Protein AF-A0A349HL59-F1 (afdb_monomer_lite)

Foldseek 3Di:
DPPDDDPVVVVVPDDPDDDPDDPVPDDQDPPPPRDDFDDALVVCVVVVHPDRDDDGPPDPDPVDDPPNPD

Radius of gyration: 18.09 Å; chains: 1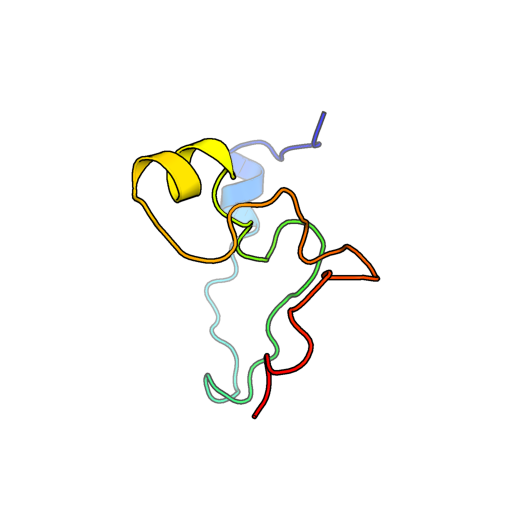; bounding box: 47×25×35 Å

Sequence (70 aa):
MADLPKADELFKSINYTPPSTGWMDTPVDTSPGNWCYPAKAEKLEYLGMPNPREWNPADVDWKLPENWQE

Secondary structure (DSSP, 8-state):
---PPPHHHHHHT---PPPSS-TTTSPP--STTSSPPPPPHHHHHHTT-SS-----TT-S-----TTTT-

pLDDT: mean 88.08, std 7.46, range [45.66, 97.31]

Structure (mmCIF, N/CA/C/O backbone):
data_AF-A0A349HL59-F1
#
_entry.id   AF-A0A349HL59-F1
#
loop_
_atom_site.group_PDB
_atom_site.id
_atom_site.type_symbol
_atom_site.label_atom_id
_atom_site.label_alt_id
_atom_site.label_comp_id
_atom_site.label_asym_id
_atom_site.label_entity_id
_atom_site.label_seq_id
_atom_site.pdbx_PDB_ins_code
_atom_site.Cartn_x
_atom_site.Cartn_y
_atom_site.Cartn_z
_atom_site.occupancy
_atom_site.B_iso_or_equiv
_atom_site.auth_seq_id
_atom_site.auth_comp_id
_atom_site.auth_asym_id
_atom_site.auth_atom_id
_atom_site.pdbx_PDB_model_num
ATOM 1 N N . MET A 1 1 ? 13.662 -4.962 14.907 1.00 45.66 1 MET A N 1
ATOM 2 C CA . MET A 1 1 ? 14.121 -3.735 14.222 1.00 45.66 1 MET A CA 1
ATOM 3 C C . MET A 1 1 ? 14.478 -4.147 12.812 1.00 45.66 1 MET A C 1
ATOM 5 O O . MET A 1 1 ? 15.166 -5.150 12.682 1.00 45.66 1 MET A O 1
ATOM 9 N N . ALA A 1 2 ? 13.931 -3.488 11.791 1.00 60.28 2 ALA A N 1
ATOM 10 C CA . ALA A 1 2 ? 14.310 -3.780 10.412 1.00 60.28 2 ALA A CA 1
ATOM 11 C C . ALA A 1 2 ? 15.778 -3.376 10.212 1.00 60.28 2 ALA A C 1
ATOM 13 O O . ALA A 1 2 ? 16.174 -2.297 10.656 1.00 60.28 2 ALA A O 1
ATOM 14 N N . ASP A 1 3 ? 16.573 -4.255 9.609 1.00 78.19 3 ASP A N 1
ATOM 15 C CA . ASP A 1 3 ? 17.986 -4.013 9.316 1.00 78.19 3 ASP A CA 1
ATOM 16 C C . ASP A 1 3 ? 18.068 -3.088 8.092 1.00 78.19 3 ASP A C 1
ATOM 18 O O . ASP A 1 3 ? 18.070 -3.526 6.942 1.00 78.19 3 ASP A O 1
ATOM 22 N N . LEU A 1 4 ? 17.950 -1.782 8.341 1.00 81.12 4 LEU A N 1
ATOM 23 C CA . LEU A 1 4 ? 17.928 -0.765 7.294 1.00 81.12 4 LEU A CA 1
ATOM 24 C C . LEU A 1 4 ? 19.370 -0.477 6.845 1.00 81.12 4 LEU A C 1
ATOM 26 O O . LEU A 1 4 ? 20.199 -0.129 7.691 1.00 81.12 4 LEU A O 1
ATOM 30 N N . PRO A 1 5 ? 19.683 -0.573 5.539 1.00 86.81 5 PRO A N 1
ATOM 31 C CA . PRO A 1 5 ? 21.016 -0.261 5.033 1.00 86.81 5 PRO A CA 1
ATOM 32 C C . PRO A 1 5 ? 21.381 1.202 5.308 1.00 86.81 5 PRO A C 1
ATOM 34 O O . PRO A 1 5 ? 20.513 2.081 5.388 1.00 86.81 5 PRO A O 1
ATOM 37 N N . LYS A 1 6 ? 22.682 1.490 5.422 1.00 91.94 6 LYS A N 1
ATOM 38 C CA . LYS A 1 6 ? 23.152 2.878 5.554 1.00 91.94 6 LYS A CA 1
ATOM 39 C C . LYS A 1 6 ? 22.845 3.661 4.274 1.00 91.94 6 LYS A C 1
ATOM 41 O O . LYS A 1 6 ? 22.784 3.089 3.189 1.00 91.94 6 LYS A O 1
ATOM 46 N N . ALA A 1 7 ? 22.715 4.985 4.385 1.00 91.62 7 ALA A N 1
ATOM 47 C CA . ALA A 1 7 ? 22.341 5.849 3.259 1.00 91.62 7 ALA A CA 1
ATOM 48 C C . ALA A 1 7 ? 23.222 5.642 2.007 1.00 91.62 7 ALA A C 1
ATOM 50 O O . ALA A 1 7 ? 22.698 5.511 0.903 1.00 91.62 7 ALA A O 1
ATOM 51 N N . ASP A 1 8 ? 24.543 5.532 2.180 1.00 92.88 8 ASP A N 1
ATOM 52 C CA . ASP A 1 8 ? 25.485 5.290 1.076 1.00 92.88 8 ASP A CA 1
ATOM 53 C C . ASP A 1 8 ? 25.333 3.906 0.427 1.00 92.88 8 ASP A C 1
ATOM 55 O O . ASP A 1 8 ? 25.587 3.747 -0.767 1.00 92.88 8 ASP A O 1
ATOM 59 N N . GLU A 1 9 ? 24.952 2.890 1.201 1.00 91.00 9 GLU A N 1
ATOM 60 C CA . GLU A 1 9 ? 24.741 1.524 0.706 1.00 91.00 9 GLU A CA 1
ATOM 61 C C . GLU A 1 9 ? 23.438 1.441 -0.087 1.00 91.00 9 GLU A C 1
ATOM 63 O O . GLU A 1 9 ? 23.419 0.868 -1.176 1.00 91.00 9 GLU A O 1
ATOM 68 N N . LEU A 1 10 ? 22.382 2.090 0.414 1.00 90.75 10 LEU A N 1
ATOM 69 C CA . LEU A 1 10 ? 21.104 2.208 -0.282 1.00 90.75 10 LEU A CA 1
ATOM 70 C C . LEU A 1 10 ? 21.256 2.956 -1.610 1.00 90.75 10 LEU A C 1
ATOM 72 O O . LEU A 1 10 ? 20.710 2.534 -2.621 1.00 90.75 10 LEU A O 1
ATOM 76 N N . PHE A 1 11 ? 22.023 4.049 -1.635 1.00 91.12 11 PHE A N 1
ATOM 77 C CA . PHE A 1 11 ? 22.233 4.808 -2.868 1.00 91.12 11 PHE A CA 1
ATOM 78 C C . PHE A 1 11 ? 22.946 3.980 -3.950 1.00 91.12 11 PHE A C 1
ATOM 80 O O . PHE A 1 11 ? 22.612 4.075 -5.131 1.00 91.12 11 PHE A O 1
ATOM 87 N N . LYS A 1 12 ? 23.906 3.135 -3.553 1.00 92.25 12 LYS A N 1
ATOM 88 C CA . LYS A 1 12 ? 24.664 2.276 -4.477 1.00 92.25 12 LYS A CA 1
ATOM 89 C C . LYS A 1 12 ? 23.865 1.083 -5.006 1.00 92.25 12 LYS A C 1
ATOM 91 O O . LYS A 1 12 ? 24.245 0.544 -6.042 1.00 92.25 12 LYS A O 1
ATOM 96 N N . SER A 1 13 ? 22.804 0.654 -4.321 1.00 89.50 13 SER A N 1
ATOM 97 C CA . SER A 1 13 ? 21.989 -0.494 -4.743 1.00 89.50 13 SER A CA 1
ATOM 98 C C . SER A 1 13 ? 20.897 -0.140 -5.760 1.00 89.50 13 SER A C 1
ATOM 100 O O . SER A 1 13 ? 20.252 -1.044 -6.292 1.00 89.50 13 SER A O 1
ATOM 102 N N . ILE A 1 14 ? 20.693 1.147 -6.065 1.00 89.44 14 ILE A N 1
ATOM 103 C CA . ILE A 1 14 ? 19.677 1.592 -7.024 1.00 89.44 14 ILE A CA 1
ATOM 104 C C . ILE A 1 14 ? 20.066 1.155 -8.441 1.00 89.44 14 ILE A C 1
ATOM 106 O O . ILE A 1 14 ? 21.073 1.597 -8.997 1.00 89.44 14 ILE A O 1
ATOM 110 N N . ASN A 1 15 ? 19.225 0.322 -9.054 1.00 89.19 15 ASN A N 1
ATOM 111 C CA . ASN A 1 15 ? 19.325 -0.027 -10.465 1.00 89.19 15 ASN A CA 1
ATOM 112 C C . ASN A 1 15 ? 18.444 0.915 -11.298 1.00 89.19 15 ASN A C 1
ATOM 114 O O . ASN A 1 15 ? 17.222 0.887 -11.189 1.00 89.19 15 ASN A O 1
ATOM 118 N N . TYR A 1 16 ? 19.068 1.731 -12.147 1.00 89.94 16 TYR A N 1
ATOM 119 C CA . TYR A 1 16 ? 18.379 2.681 -13.031 1.00 89.94 16 TYR A CA 1
ATOM 120 C C . TYR A 1 16 ? 17.947 2.071 -14.372 1.00 89.94 16 TYR A C 1
ATOM 122 O O . TYR A 1 16 ? 17.408 2.773 -15.226 1.00 89.94 16 TYR A O 1
ATOM 130 N N . THR A 1 17 ? 18.204 0.781 -14.585 1.00 91.06 17 THR A N 1
ATOM 131 C CA . THR A 1 17 ? 17.815 0.082 -15.810 1.00 91.06 17 THR A CA 1
ATOM 132 C C . THR A 1 17 ? 16.343 -0.309 -15.709 1.00 91.06 17 THR A C 1
ATOM 134 O O . THR A 1 17 ? 15.995 -1.086 -14.817 1.00 91.06 17 THR A O 1
ATOM 137 N N . PRO A 1 18 ? 15.466 0.196 -16.591 1.00 87.44 18 PRO A N 1
ATOM 138 C CA . PRO A 1 18 ? 14.070 -0.209 -16.582 1.00 87.44 18 PRO A CA 1
ATOM 139 C C . PRO A 1 18 ? 13.921 -1.677 -17.024 1.00 87.44 18 PRO A C 1
ATOM 141 O O . PRO A 1 18 ? 14.785 -2.199 -17.737 1.00 87.44 18 PRO A O 1
ATOM 144 N N . PRO A 1 19 ? 12.817 -2.346 -16.646 1.00 88.25 19 PRO A N 1
ATOM 145 C CA . PRO A 1 19 ? 12.467 -3.658 -17.178 1.00 88.25 19 PRO A CA 1
ATOM 146 C C . PRO A 1 19 ? 12.392 -3.647 -18.711 1.00 88.25 19 PRO A C 1
ATOM 148 O O . PRO A 1 19 ? 11.994 -2.655 -19.319 1.00 88.25 19 PRO A O 1
ATOM 151 N N . SER A 1 20 ? 12.747 -4.767 -19.344 1.00 90.88 20 SER A N 1
ATOM 152 C CA . SER A 1 20 ? 12.622 -4.942 -20.800 1.00 90.88 20 SER A CA 1
ATOM 153 C C . SER A 1 20 ? 11.181 -5.188 -21.259 1.00 90.88 20 SER A C 1
ATOM 155 O O . SER A 1 20 ? 10.892 -5.128 -22.453 1.00 90.88 20 SER A O 1
ATOM 157 N N . THR A 1 21 ? 10.290 -5.495 -20.320 1.00 92.19 21 THR A N 1
ATOM 158 C CA . THR A 1 21 ? 8.878 -5.803 -20.535 1.00 92.19 21 THR A CA 1
ATOM 159 C C . THR A 1 21 ? 8.001 -4.558 -20.430 1.00 92.19 21 THR A C 1
ATOM 161 O O . THR A 1 21 ? 8.384 -3.549 -19.837 1.00 92.19 21 THR A O 1
ATOM 164 N N . GLY A 1 22 ? 6.788 -4.631 -20.985 1.00 91.50 22 GLY A N 1
ATOM 165 C CA . GLY A 1 22 ? 5.773 -3.605 -20.761 1.00 91.50 22 GLY A CA 1
ATOM 166 C C . GLY A 1 22 ? 5.40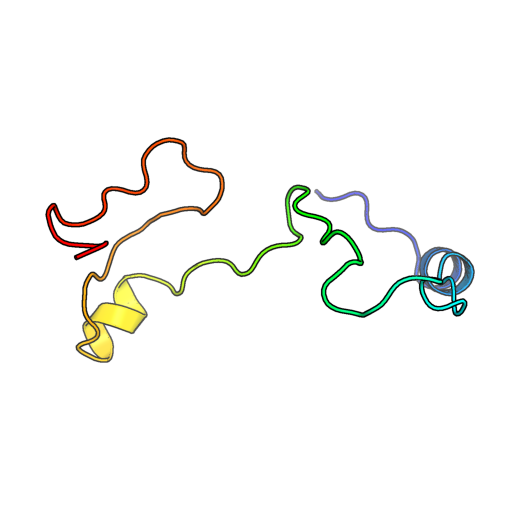9 -3.490 -19.278 1.00 91.50 22 GLY A C 1
ATOM 167 O O . GLY A 1 22 ? 5.613 -4.414 -18.491 1.00 91.50 22 GLY A O 1
ATOM 168 N N . TRP A 1 23 ? 4.843 -2.352 -18.878 1.00 87.06 23 TRP A N 1
ATOM 169 C CA . TRP A 1 23 ? 4.473 -2.105 -17.479 1.00 87.06 23 TRP A CA 1
ATOM 170 C C . TRP A 1 23 ? 3.409 -3.086 -16.945 1.00 87.06 23 TRP A C 1
ATOM 172 O O . TRP A 1 23 ? 3.418 -3.382 -15.759 1.00 87.06 23 TRP A O 1
ATOM 182 N N . MET A 1 24 ? 2.543 -3.622 -17.816 1.00 90.44 24 MET A N 1
ATOM 183 C CA . MET A 1 24 ? 1.553 -4.660 -17.473 1.00 90.44 24 MET A CA 1
ATOM 184 C C . MET A 1 24 ? 2.153 -6.067 -17.377 1.00 90.44 24 MET A C 1
ATOM 186 O O . MET A 1 24 ? 1.606 -6.919 -16.687 1.00 90.44 24 MET A O 1
ATOM 190 N N . ASP A 1 25 ? 3.262 -6.309 -18.079 1.00 92.12 25 ASP A N 1
ATOM 191 C CA . ASP A 1 25 ? 3.923 -7.617 -18.156 1.00 92.12 25 ASP A CA 1
ATOM 192 C C . ASP A 1 25 ? 5.068 -7.746 -17.139 1.00 92.12 25 ASP A C 1
ATOM 194 O O . ASP A 1 25 ? 5.607 -8.830 -16.921 1.00 92.12 25 ASP A O 1
ATOM 198 N N . THR A 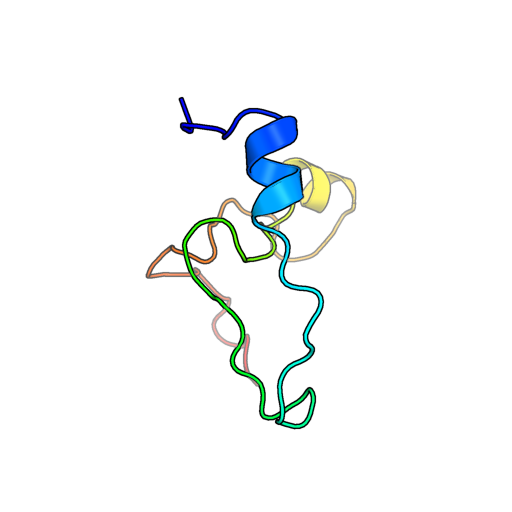1 26 ? 5.468 -6.628 -16.527 1.00 89.19 26 THR A N 1
ATOM 199 C CA . THR A 1 26 ? 6.494 -6.597 -15.488 1.00 89.19 26 THR A CA 1
ATOM 200 C C . THR A 1 26 ? 5.882 -7.084 -14.172 1.00 89.19 26 THR A C 1
ATOM 202 O O . THR A 1 26 ? 4.940 -6.458 -13.683 1.00 89.19 26 THR A O 1
ATOM 205 N N . PRO A 1 27 ? 6.398 -8.166 -13.564 1.00 86.31 27 PRO A N 1
ATOM 206 C CA . PRO A 1 27 ? 5.853 -8.680 -12.315 1.00 86.31 27 PRO A CA 1
ATOM 207 C C . PRO A 1 27 ? 6.064 -7.679 -11.173 1.00 86.31 27 PRO A C 1
ATOM 209 O O . PRO A 1 27 ? 7.155 -7.134 -10.999 1.00 86.31 27 PRO A O 1
ATOM 212 N N . VAL A 1 28 ? 5.015 -7.461 -10.380 1.00 86.38 28 VAL A N 1
ATOM 213 C CA . VAL A 1 28 ? 5.078 -6.654 -9.156 1.00 86.38 28 VAL A CA 1
ATOM 214 C C . VAL A 1 28 ? 5.686 -7.491 -8.035 1.00 86.38 28 VAL A C 1
ATOM 216 O O . VAL A 1 28 ? 5.321 -8.652 -7.852 1.00 86.38 28 VAL A O 1
ATOM 219 N N . ASP A 1 29 ? 6.596 -6.898 -7.265 1.00 87.25 29 ASP A N 1
ATOM 220 C CA . ASP A 1 29 ? 7.114 -7.517 -6.050 1.00 87.25 29 ASP A CA 1
ATOM 221 C C . ASP A 1 29 ? 6.056 -7.450 -4.939 1.00 87.25 29 ASP A C 1
ATOM 223 O O . ASP A 1 29 ? 5.766 -6.384 -4.402 1.00 87.25 29 ASP A O 1
ATOM 227 N N . THR A 1 30 ? 5.473 -8.597 -4.598 1.00 86.94 30 THR A N 1
ATOM 228 C CA . THR A 1 30 ? 4.502 -8.736 -3.503 1.00 86.94 30 THR A CA 1
ATOM 229 C C . THR A 1 30 ? 5.143 -9.305 -2.238 1.00 86.94 30 THR A C 1
ATOM 231 O O . THR A 1 30 ? 4.477 -9.999 -1.470 1.00 86.94 30 THR A O 1
ATOM 234 N N . SER A 1 31 ? 6.444 -9.100 -2.027 1.00 88.31 31 SER A N 1
ATOM 235 C CA . SER A 1 31 ? 7.110 -9.477 -0.778 1.00 88.31 31 SER A CA 1
ATOM 236 C C . SER A 1 31 ? 6.648 -8.610 0.408 1.00 88.31 31 SER A C 1
ATOM 238 O O . SER A 1 31 ? 6.134 -7.503 0.214 1.00 88.31 31 SER A O 1
ATOM 240 N N . PRO A 1 32 ? 6.792 -9.100 1.658 1.00 86.06 32 PRO A N 1
ATOM 241 C CA . PRO A 1 32 ? 6.365 -8.373 2.848 1.00 86.06 32 PRO A CA 1
ATOM 242 C C . PRO A 1 32 ? 6.857 -6.931 2.912 1.00 86.06 32 PRO A C 1
ATOM 244 O O . PRO A 1 32 ? 8.056 -6.678 2.960 1.00 86.06 32 PRO A O 1
ATOM 247 N N . GLY A 1 33 ? 5.907 -5.995 2.959 1.00 86.00 33 GLY A N 1
ATOM 248 C CA . GLY A 1 33 ? 6.180 -4.558 2.995 1.00 86.00 33 GLY A CA 1
ATOM 249 C C . GLY A 1 33 ? 6.081 -3.845 1.644 1.00 86.00 33 GLY A C 1
ATOM 250 O O . GLY A 1 33 ? 6.089 -2.617 1.636 1.00 86.00 33 GLY A O 1
ATOM 251 N N . ASN A 1 34 ? 5.911 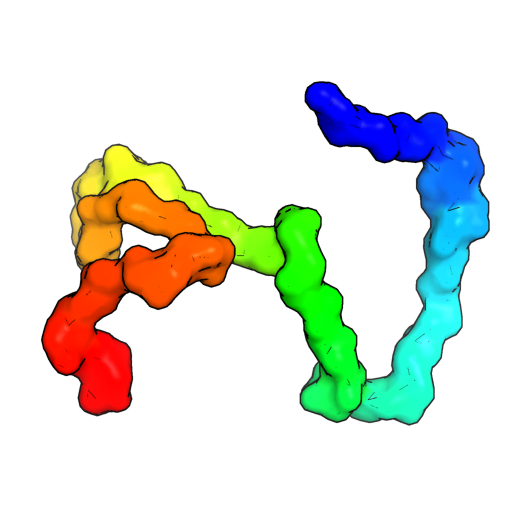-4.572 0.533 1.00 88.94 34 ASN A N 1
ATOM 252 C CA . ASN A 1 34 ? 5.780 -4.004 -0.817 1.00 88.94 34 ASN A CA 1
ATOM 253 C C . ASN A 1 34 ? 4.323 -3.877 -1.308 1.00 88.94 34 ASN A C 1
ATOM 255 O O . ASN A 1 34 ? 4.059 -3.788 -2.504 1.00 88.94 34 ASN A O 1
ATOM 259 N N . TRP A 1 35 ? 3.355 -3.831 -0.391 1.00 89.00 35 TRP A N 1
ATOM 260 C CA . TRP A 1 35 ? 1.942 -3.603 -0.702 1.00 89.00 35 TRP A CA 1
ATOM 261 C C . TRP A 1 35 ? 1.363 -2.442 0.107 1.00 89.00 35 TRP A C 1
ATOM 263 O O . TRP A 1 35 ? 1.866 -2.071 1.170 1.00 89.00 35 TRP A O 1
ATOM 273 N N . CYS A 1 36 ? 0.263 -1.870 -0.380 1.00 89.31 36 CYS A N 1
ATOM 274 C CA . CYS A 1 36 ? -0.475 -0.852 0.358 1.00 89.31 36 CYS A CA 1
ATOM 275 C C . CYS A 1 36 ? -1.201 -1.485 1.551 1.00 89.31 36 CYS A C 1
ATOM 277 O O . CYS A 1 36 ? -2.027 -2.381 1.387 1.00 89.31 36 CYS A O 1
ATOM 279 N N . TYR A 1 37 ? -0.913 -0.996 2.756 1.00 90.56 37 TYR A N 1
ATOM 280 C CA . TYR A 1 37 ? -1.630 -1.401 3.961 1.00 90.56 37 TYR A CA 1
ATOM 281 C C . TYR A 1 37 ? -2.971 -0.665 4.077 1.00 90.56 37 TYR A C 1
ATOM 283 O O . TYR A 1 37 ? -3.078 0.488 3.644 1.00 90.56 37 TYR A O 1
ATOM 291 N N . PRO A 1 38 ? -3.995 -1.299 4.673 1.00 90.75 38 PRO A N 1
ATOM 292 C CA . PRO A 1 38 ? -5.290 -0.668 4.850 1.00 90.75 38 PRO A CA 1
ATOM 293 C C . PRO A 1 38 ? -5.224 0.511 5.818 1.00 90.75 38 PRO A C 1
ATOM 295 O O . PRO A 1 38 ? -4.392 0.576 6.726 1.00 90.75 38 PRO A O 1
ATOM 298 N N . ALA A 1 39 ? -6.149 1.450 5.628 1.00 92.25 39 ALA A N 1
ATOM 299 C CA . ALA A 1 39 ? -6.346 2.544 6.562 1.00 92.25 39 ALA A CA 1
ATOM 300 C C . ALA A 1 39 ? -6.809 2.018 7.930 1.00 92.25 39 ALA A C 1
ATOM 302 O O . ALA A 1 39 ? -7.473 0.988 8.034 1.00 92.25 39 ALA A O 1
ATOM 303 N N . LYS A 1 40 ? -6.495 2.768 8.992 1.00 93.44 40 LYS A N 1
ATOM 304 C CA . LYS A 1 40 ? -6.963 2.450 10.347 1.00 93.44 40 LYS A CA 1
ATOM 305 C C . LYS A 1 40 ? -8.493 2.454 10.401 1.00 93.44 40 LYS A C 1
ATOM 307 O O . LYS A 1 40 ? -9.109 3.423 9.952 1.00 93.44 40 LYS A O 1
ATOM 312 N N . ALA A 1 41 ? -9.077 1.436 11.034 1.00 93.81 41 ALA A N 1
ATOM 313 C CA . ALA A 1 41 ? -10.526 1.272 11.163 1.00 93.81 41 ALA A CA 1
ATOM 314 C C . ALA A 1 41 ? -11.217 2.521 11.742 1.00 93.81 41 ALA A C 1
ATOM 316 O O . ALA A 1 41 ? -12.172 3.017 11.156 1.00 93.81 41 ALA A O 1
ATOM 317 N N . GLU A 1 42 ? -10.655 3.109 12.803 1.00 96.00 42 GLU A N 1
ATOM 318 C CA . GLU A 1 42 ? -11.168 4.337 13.437 1.00 96.00 42 GLU A CA 1
ATOM 319 C C . GLU A 1 42 ? -11.297 5.520 12.462 1.00 96.00 42 GLU A C 1
ATOM 321 O O . GLU A 1 42 ? -12.182 6.363 12.592 1.00 96.00 42 GLU A O 1
ATOM 326 N N . LYS A 1 43 ? -10.387 5.620 11.483 1.00 96.56 43 LYS A N 1
ATOM 327 C CA . LYS A 1 43 ? -10.401 6.705 10.490 1.00 96.56 43 LYS A CA 1
ATOM 328 C C . LYS A 1 43 ? -11.466 6.469 9.433 1.00 96.56 43 LYS A C 1
ATOM 330 O O . LYS A 1 43 ? -12.098 7.427 9.001 1.00 96.56 43 LYS A O 1
ATOM 335 N N . LEU A 1 44 ? -11.672 5.211 9.054 1.00 94.81 44 LEU A N 1
ATOM 336 C CA . LEU A 1 44 ? -12.756 4.823 8.160 1.00 94.81 44 LEU A CA 1
ATOM 337 C C . LEU A 1 44 ? -14.115 5.091 8.816 1.00 94.81 44 LEU A C 1
ATOM 339 O O . LEU A 1 44 ? -14.969 5.703 8.186 1.00 94.81 44 LEU A O 1
ATOM 343 N N . GLU A 1 45 ? -14.280 4.734 10.091 1.00 95.81 45 GLU A N 1
ATOM 344 C CA . GLU A 1 45 ? -15.510 4.990 10.850 1.00 95.81 45 GLU A CA 1
ATOM 345 C C . GLU A 1 45 ? -15.788 6.490 11.005 1.00 95.81 45 GLU A C 1
ATOM 347 O O . GLU A 1 45 ? -16.889 6.948 10.706 1.00 95.81 45 GLU A O 1
ATOM 352 N N . TYR A 1 46 ? -14.772 7.277 11.380 1.00 97.31 46 TYR A N 1
ATOM 353 C CA . TYR A 1 46 ? -14.894 8.734 11.489 1.00 97.31 46 TYR A CA 1
ATOM 354 C C . TYR A 1 46 ? -15.357 9.393 10.181 1.00 97.31 46 TYR A C 1
ATOM 356 O O . TYR A 1 46 ? -16.148 10.334 10.199 1.00 97.31 46 TYR A O 1
ATOM 364 N N . LEU A 1 47 ? -14.865 8.898 9.044 1.00 97.25 47 LEU A N 1
ATOM 365 C CA . LEU A 1 47 ? -15.233 9.388 7.717 1.00 97.25 47 LEU A CA 1
ATOM 366 C C . LEU A 1 47 ? -16.541 8.776 7.185 1.00 97.25 47 LEU A C 1
ATOM 368 O O . LEU A 1 47 ? -16.954 9.123 6.079 1.00 97.25 47 LEU A O 1
ATOM 372 N N . GLY A 1 48 ? -17.185 7.867 7.928 1.00 95.12 48 GLY A N 1
ATOM 373 C CA . GLY A 1 48 ? -18.378 7.147 7.478 1.00 95.12 48 GLY A CA 1
ATOM 374 C C . GLY A 1 48 ? -18.124 6.237 6.271 1.00 95.12 48 GLY A C 1
ATOM 375 O O . GLY A 1 48 ? -19.031 6.003 5.473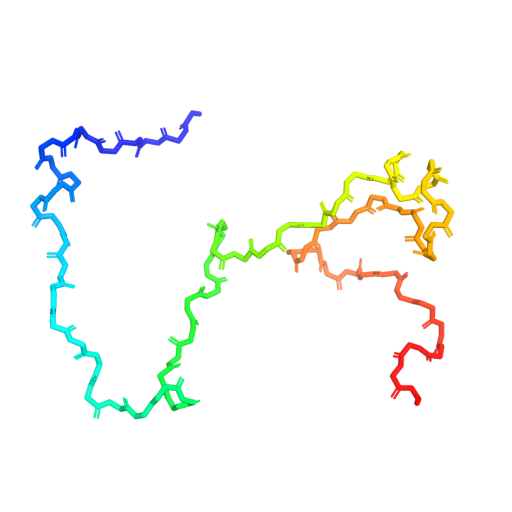 1.00 95.12 48 GLY A O 1
ATOM 376 N N . MET A 1 49 ? -16.889 5.760 6.095 1.00 92.56 49 MET A N 1
ATOM 377 C CA . MET A 1 49 ? -16.521 4.859 5.003 1.00 92.56 49 MET A CA 1
ATOM 378 C C . MET A 1 49 ? -17.041 3.435 5.256 1.00 92.56 49 MET A C 1
ATOM 380 O O . MET A 1 49 ? -17.153 3.010 6.408 1.00 92.56 49 MET A O 1
ATOM 384 N N . PRO A 1 50 ? -17.345 2.668 4.193 1.00 88.50 50 PRO A N 1
ATOM 385 C CA . PRO A 1 50 ? -17.838 1.303 4.334 1.00 88.50 50 PRO A CA 1
ATOM 386 C C . PRO A 1 50 ? -16.765 0.354 4.892 1.00 88.50 50 PRO A C 1
ATOM 388 O O . PRO A 1 50 ? -15.571 0.537 4.665 1.00 88.50 50 PRO A O 1
ATOM 391 N N . ASN A 1 51 ? -17.219 -0.704 5.571 1.00 87.56 51 ASN A N 1
ATOM 392 C CA . ASN A 1 51 ? -16.399 -1.801 6.104 1.00 87.56 51 ASN A CA 1
ATOM 393 C C . ASN A 1 51 ? -15.184 -1.372 6.973 1.00 87.56 51 ASN A C 1
ATOM 395 O O . ASN A 1 51 ? -14.058 -1.811 6.710 1.00 87.56 51 ASN A O 1
ATOM 399 N N . PRO A 1 52 ? -15.368 -0.525 8.008 1.00 92.00 52 PRO A N 1
ATOM 400 C CA . PRO A 1 52 ? -14.287 -0.148 8.913 1.00 92.00 52 PRO A CA 1
ATOM 401 C C . PRO A 1 52 ? -13.888 -1.343 9.789 1.00 92.00 52 PRO A C 1
ATOM 403 O O . PRO A 1 52 ? -14.634 -1.766 10.669 1.00 92.00 52 PRO A O 1
ATOM 406 N N . ARG A 1 53 ? -12.702 -1.909 9.552 1.00 90.44 53 ARG A N 1
ATOM 407 C CA . ARG A 1 53 ? -12.182 -3.046 10.326 1.00 90.44 53 ARG A CA 1
ATOM 408 C C . ARG A 1 53 ? -10.664 -3.121 10.275 1.00 90.44 53 ARG A C 1
ATOM 410 O O . ARG A 1 53 ? -10.036 -2.586 9.363 1.00 90.44 53 ARG A O 1
ATOM 417 N N . GLU A 1 54 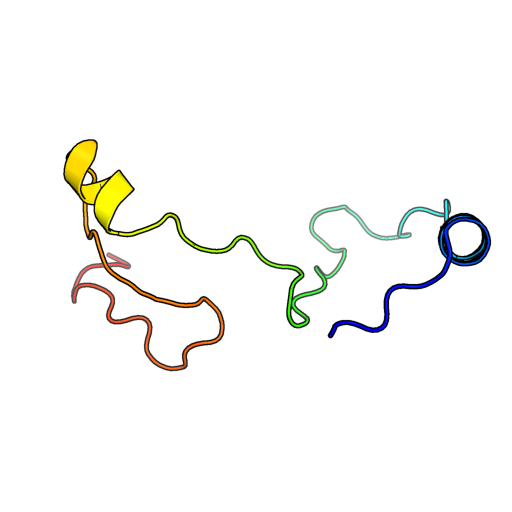? -10.087 -3.835 11.230 1.00 90.69 54 GLU A N 1
ATOM 418 C CA . GLU A 1 54 ? -8.677 -4.215 11.188 1.00 90.69 54 GLU A CA 1
ATOM 419 C C . GLU A 1 54 ? -8.477 -5.440 10.293 1.00 90.69 54 GLU A C 1
ATOM 421 O O . GLU A 1 54 ? -9.213 -6.425 10.404 1.00 90.69 54 GLU A O 1
ATOM 426 N N . TRP A 1 55 ? -7.497 -5.358 9.390 1.00 89.44 55 TRP A N 1
ATOM 427 C CA . TRP A 1 55 ? -7.073 -6.456 8.520 1.00 89.44 55 TRP A CA 1
ATOM 428 C C . TRP A 1 55 ? -5.690 -6.198 7.922 1.00 89.44 55 TRP A C 1
ATOM 430 O O . TRP A 1 55 ? -5.192 -5.070 7.967 1.00 89.44 55 TRP A O 1
ATOM 440 N N . ASN A 1 56 ? -5.073 -7.232 7.358 1.00 89.75 56 ASN A N 1
ATOM 441 C CA . ASN A 1 56 ? -3.791 -7.158 6.667 1.00 89.75 56 ASN A CA 1
ATOM 442 C C . ASN A 1 56 ? -3.874 -7.892 5.314 1.00 89.75 56 ASN A C 1
ATOM 444 O O . ASN A 1 56 ? -4.437 -8.983 5.260 1.00 89.75 56 ASN A O 1
ATOM 448 N N . PRO A 1 57 ? -3.290 -7.360 4.221 1.00 89.00 57 PRO A N 1
ATOM 449 C CA . PRO A 1 57 ? -3.210 -8.072 2.942 1.00 89.00 57 PRO A CA 1
ATOM 450 C C . PRO A 1 57 ? -2.500 -9.431 3.021 1.00 89.00 57 PRO A C 1
ATOM 452 O O . PRO A 1 57 ? -2.737 -10.291 2.179 1.00 89.00 57 PRO A O 1
ATOM 455 N N . ALA A 1 58 ? -1.653 -9.637 4.035 1.00 89.62 58 ALA A N 1
ATOM 456 C CA . ALA A 1 58 ? -1.008 -10.921 4.306 1.00 89.62 58 ALA A CA 1
ATOM 457 C C . ALA A 1 58 ? -1.884 -11.920 5.089 1.00 89.62 58 ALA A C 1
ATOM 459 O O . ALA A 1 58 ? -1.468 -13.066 5.268 1.00 89.62 58 ALA A O 1
ATOM 460 N N . ASP A 1 59 ? -3.059 -11.512 5.578 1.00 90.56 59 ASP A N 1
ATOM 461 C CA . ASP A 1 59 ? -3.973 -12.420 6.270 1.00 90.56 59 ASP A CA 1
ATOM 462 C C . ASP A 1 59 ? -4.571 -13.425 5.277 1.00 90.56 59 ASP A C 1
ATOM 464 O O . ASP A 1 59 ? -4.880 -13.085 4.137 1.00 90.56 59 ASP A O 1
ATOM 468 N N . VAL A 1 60 ? -4.772 -14.669 5.723 1.00 87.19 60 VAL A N 1
ATOM 469 C CA . VAL A 1 60 ? -5.394 -15.728 4.904 1.00 87.19 60 VAL A CA 1
ATOM 470 C C . VAL A 1 60 ? -6.889 -15.471 4.690 1.00 87.19 60 VAL A C 1
ATOM 472 O O . VAL A 1 60 ? -7.422 -15.783 3.630 1.00 87.19 60 VAL A O 1
ATOM 475 N N . ASP A 1 61 ? -7.564 -14.905 5.692 1.00 87.31 61 ASP A N 1
ATOM 476 C CA . ASP A 1 61 ? -8.985 -14.569 5.638 1.00 87.31 61 ASP A CA 1
ATOM 477 C C . ASP A 1 61 ? -9.168 -13.053 5.714 1.00 87.31 61 ASP A C 1
ATOM 479 O O . ASP A 1 61 ? -8.948 -12.417 6.748 1.00 87.31 61 ASP A O 1
ATOM 483 N N . TRP A 1 62 ? -9.603 -12.475 4.598 1.00 84.75 62 TRP A N 1
ATOM 484 C CA . TRP A 1 62 ? -9.875 -11.050 4.493 1.00 84.75 62 TRP A CA 1
ATOM 485 C C . TRP A 1 62 ? -11.268 -10.679 4.984 1.00 84.75 62 TRP A C 1
ATOM 487 O O . TRP A 1 62 ? -11.598 -9.509 4.865 1.00 84.75 62 TRP A O 1
ATOM 497 N N . LYS A 1 63 ? -12.085 -11.591 5.528 1.00 84.94 63 LYS A N 1
ATOM 498 C CA . LYS A 1 63 ? -13.420 -11.294 6.091 1.00 84.94 63 LYS A CA 1
ATOM 499 C C . LYS A 1 63 ? -14.253 -10.376 5.191 1.00 84.94 63 LYS A C 1
ATOM 501 O O . LYS A 1 63 ? -14.818 -9.376 5.644 1.00 84.94 63 LYS A O 1
ATOM 506 N N . LEU A 1 64 ? -14.228 -10.651 3.890 1.00 84.38 64 LEU A N 1
ATOM 507 C CA . LEU A 1 64 ? -14.966 -9.857 2.920 1.00 84.38 64 LEU A CA 1
ATOM 508 C C . LEU A 1 64 ? -16.470 -10.141 3.067 1.00 84.38 64 LEU A C 1
ATOM 510 O O . LEU A 1 64 ? -16.839 -11.263 3.418 1.00 84.38 64 LEU A O 1
ATOM 514 N N . PRO A 1 65 ? -17.343 -9.148 2.822 1.00 83.81 65 PRO A N 1
ATOM 515 C CA . PRO A 1 65 ? -18.787 -9.373 2.767 1.00 83.81 65 PRO A CA 1
ATOM 516 C C . PRO A 1 65 ? -19.138 -10.432 1.719 1.00 83.81 65 PRO A C 1
ATOM 518 O O . PRO A 1 65 ? -18.460 -10.511 0.703 1.00 83.81 65 PRO A O 1
ATOM 521 N N . GLU A 1 66 ? -20.208 -11.203 1.913 1.00 84.38 66 GLU A N 1
ATOM 522 C CA . GLU A 1 66 ? -20.570 -12.319 1.017 1.00 84.38 66 GLU A CA 1
ATOM 523 C C . GLU A 1 66 ? -20.715 -11.918 -0.467 1.00 84.38 66 GLU A C 1
ATOM 525 O O . GLU A 1 66 ? -20.432 -12.729 -1.342 1.00 84.38 66 GLU A O 1
ATOM 530 N N . ASN A 1 67 ? -21.067 -10.663 -0.763 1.00 82.81 67 ASN A N 1
ATOM 531 C CA . ASN A 1 67 ? -21.282 -10.136 -2.115 1.00 82.81 67 ASN A CA 1
ATOM 532 C C . ASN A 1 67 ? -20.129 -9.261 -2.653 1.00 82.81 67 ASN A C 1
ATOM 534 O O . ASN A 1 67 ? -20.350 -8.376 -3.475 1.00 82.81 67 ASN A O 1
ATOM 538 N N . TRP A 1 68 ? -18.898 -9.435 -2.167 1.00 81.25 68 TRP A N 1
ATOM 539 C CA . TRP A 1 68 ? -17.794 -8.517 -2.488 1.00 81.25 68 TRP A CA 1
ATOM 540 C C . TRP A 1 68 ? -17.321 -8.535 -3.957 1.00 81.25 68 TRP A C 1
ATOM 542 O O . TRP A 1 68 ? -16.679 -7.574 -4.379 1.00 81.25 68 TRP A O 1
ATOM 552 N N . GLN A 1 69 ? -17.583 -9.613 -4.706 1.00 79.38 69 GLN A N 1
ATOM 553 C CA . GLN A 1 69 ? -17.096 -9.821 -6.082 1.00 79.38 69 GLN A CA 1
ATOM 554 C C . GLN A 1 69 ? -18.209 -9.772 -7.150 1.00 79.38 69 GLN A C 1
ATOM 556 O O . GLN A 1 69 ? -17.914 -9.945 -8.331 1.00 79.38 69 GLN A O 1
ATOM 561 N N . GLU A 1 70 ? -19.470 -9.593 -6.751 1.00 75.50 70 GLU A N 1
ATOM 562 C CA . GLU A 1 70 ? -20.611 -9.566 -7.682 1.00 75.50 70 GLU A CA 1
ATOM 563 C C . GLU A 1 70 ? -20.675 -8.294 -8.539 1.00 75.50 70 GLU A C 1
ATOM 565 O O . GLU A 1 70 ? -20.326 -7.199 -8.035 1.00 75.50 70 GLU A O 1
#